Protein AF-A0A9D7WH05-F1 (afdb_monomer_lite)

Foldseek 3Di:
DKKKKDFAVVVVVVCVVPVHDFFGIWIDDPPDIDGANDKDFPDDKDWDAQDDPDDPDPVRHRIIIMDPGDMDGHHD

Sequence (76 aa):
MKKYIHVNQHVIRSNKKNNENEPVITVKEGKKNTYCHEVIINGPSRVRYGGNDKAILSCGARVVIETEADIEMRYL

Structure (mmCIF, N/CA/C/O backbone):
data_AF-A0A9D7WH05-F1
#
_entry.id   AF-A0A9D7WH05-F1
#
loop_
_atom_site.group_PDB
_atom_site.id
_atom_site.type_symbol
_atom_site.label_atom_id
_atom_site.label_alt_id
_atom_site.label_comp_id
_atom_site.label_asym_id
_atom_site.label_entity_id
_atom_site.label_seq_id
_atom_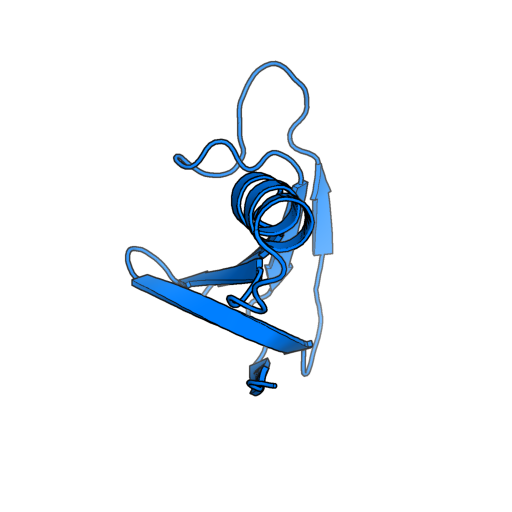site.pdbx_PDB_ins_code
_atom_site.Cartn_x
_atom_site.Cartn_y
_atom_site.Cartn_z
_atom_site.occupancy
_atom_site.B_iso_or_equiv
_atom_site.auth_seq_id
_atom_site.auth_comp_id
_atom_site.auth_asym_id
_atom_site.auth_atom_id
_atom_site.pdbx_PDB_model_num
ATOM 1 N N . MET A 1 1 ? -6.250 -1.159 14.637 1.00 88.75 1 MET A N 1
ATOM 2 C CA . MET A 1 1 ? -5.694 0.087 14.052 1.00 88.75 1 MET A CA 1
ATOM 3 C C . MET A 1 1 ? -5.931 0.063 12.551 1.00 88.75 1 MET A C 1
ATOM 5 O O . MET A 1 1 ? -5.870 -1.008 11.957 1.00 88.75 1 MET A O 1
ATOM 9 N N . LYS A 1 2 ? -6.251 1.212 11.947 1.00 96.00 2 LYS A N 1
ATOM 10 C CA . LYS A 1 2 ? -6.561 1.298 10.517 1.00 96.00 2 LYS A CA 1
ATOM 11 C C . LYS A 1 2 ? -5.317 1.061 9.664 1.00 96.00 2 LYS A C 1
ATOM 13 O O . LYS A 1 2 ? -4.302 1.739 9.840 1.00 96.00 2 LYS A O 1
ATOM 18 N N . LYS A 1 3 ? -5.430 0.117 8.733 1.00 98.19 3 LYS A N 1
ATOM 19 C CA . LYS A 1 3 ? -4.397 -0.274 7.775 1.00 98.19 3 LYS A CA 1
ATOM 20 C C . LYS A 1 3 ? -4.795 0.213 6.383 1.00 98.19 3 LYS A C 1
ATOM 22 O O . LYS A 1 3 ? -5.959 0.108 5.993 1.00 98.19 3 LYS A O 1
ATOM 27 N N . TYR A 1 4 ? -3.824 0.736 5.641 1.00 98.38 4 TYR A N 1
ATOM 28 C CA . TYR A 1 4 ? -3.980 1.096 4.232 1.00 98.38 4 TYR A CA 1
ATOM 29 C C . TYR A 1 4 ? -3.036 0.259 3.385 1.00 98.38 4 TYR A C 1
ATOM 31 O O . TYR A 1 4 ? -1.819 0.334 3.552 1.00 98.38 4 TYR A O 1
ATOM 39 N N . ILE A 1 5 ? -3.591 -0.511 2.461 1.00 98.62 5 ILE A N 1
ATOM 40 C CA . ILE A 1 5 ? -2.840 -1.390 1.572 1.00 98.62 5 ILE A CA 1
ATOM 41 C C . ILE A 1 5 ? -2.873 -0.778 0.177 1.00 98.62 5 ILE A C 1
ATOM 43 O O . ILE A 1 5 ? -3.936 -0.388 -0.310 1.00 98.62 5 ILE A O 1
ATOM 47 N N . HIS A 1 6 ? -1.717 -0.659 -0.464 1.00 98.38 6 HIS A N 1
ATOM 48 C CA . HIS A 1 6 ? -1.625 -0.191 -1.844 1.00 98.38 6 HIS A CA 1
ATOM 49 C C . HIS A 1 6 ? -0.505 -0.901 -2.594 1.00 98.38 6 HIS A C 1
ATOM 51 O O . HIS A 1 6 ? 0.409 -1.469 -1.997 1.00 98.38 6 HIS A O 1
ATOM 57 N N . VAL A 1 7 ? -0.583 -0.836 -3.918 1.00 97.94 7 VAL A N 1
ATOM 58 C CA . VAL A 1 7 ? 0.414 -1.408 -4.819 1.00 97.94 7 VAL A CA 1
ATOM 59 C C . VAL A 1 7 ? 1.381 -0.315 -5.263 1.00 97.94 7 VAL A C 1
ATOM 61 O O . VAL A 1 7 ? 0.967 0.748 -5.737 1.00 97.94 7 VAL A O 1
ATOM 64 N N . ASN A 1 8 ? 2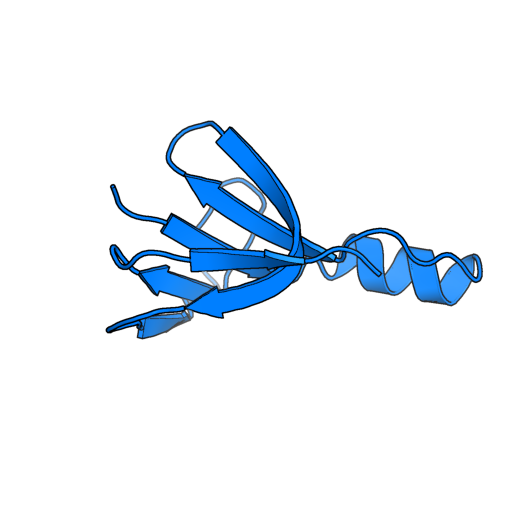.678 -0.572 -5.126 1.00 96.81 8 ASN A N 1
ATOM 65 C CA . ASN A 1 8 ? 3.730 0.339 -5.542 1.00 96.81 8 ASN A CA 1
ATOM 66 C C . ASN A 1 8 ? 4.074 0.124 -7.024 1.00 96.81 8 ASN A C 1
ATOM 68 O O . ASN A 1 8 ? 4.921 -0.693 -7.386 1.00 96.81 8 ASN A O 1
ATOM 72 N N . GLN A 1 9 ? 3.433 0.907 -7.896 1.00 96.06 9 GLN A N 1
ATOM 73 C CA . GLN A 1 9 ? 3.664 0.837 -9.343 1.00 96.06 9 GLN A CA 1
ATOM 74 C C . GLN A 1 9 ? 5.118 1.116 -9.755 1.00 96.06 9 GLN A C 1
ATOM 76 O O . GLN A 1 9 ? 5.546 0.653 -10.811 1.00 96.06 9 GLN A O 1
ATOM 81 N N . HIS A 1 10 ? 5.876 1.885 -8.965 1.00 95.94 10 HIS A N 1
ATOM 82 C CA . HIS A 1 10 ? 7.260 2.220 -9.298 1.00 95.94 10 HIS A CA 1
ATOM 83 C C . HIS A 1 10 ? 8.159 0.994 -9.154 1.00 95.94 10 HIS A C 1
ATOM 85 O O . HIS A 1 10 ? 8.962 0.729 -10.047 1.00 95.94 10 HIS A O 1
ATOM 91 N N . VAL A 1 11 ? 7.952 0.204 -8.096 1.00 97.50 11 VAL A N 1
ATOM 92 C CA . VAL A 1 11 ? 8.678 -1.056 -7.879 1.00 97.50 11 VAL A CA 1
ATOM 93 C C . VAL A 1 11 ? 8.301 -2.077 -8.949 1.00 97.50 11 VAL A C 1
ATOM 95 O O . VAL A 1 11 ? 9.193 -2.660 -9.545 1.00 97.50 11 VAL A O 1
ATOM 98 N N . ILE A 1 12 ? 7.018 -2.201 -9.321 1.00 98.06 12 ILE A N 1
ATOM 99 C CA . ILE A 1 12 ? 6.605 -3.082 -10.436 1.00 98.06 12 ILE A CA 1
ATOM 100 C C . ILE A 1 12 ? 7.355 -2.739 -11.732 1.00 98.06 12 ILE A C 1
ATOM 102 O O . ILE A 1 12 ? 7.855 -3.626 -12.425 1.00 98.06 12 ILE A O 1
ATOM 106 N N . ARG A 1 13 ? 7.432 -1.448 -12.078 1.00 98.25 13 ARG A N 1
ATOM 107 C CA . ARG A 1 13 ? 8.142 -1.000 -13.287 1.00 98.25 13 ARG A CA 1
ATOM 108 C C . ARG A 1 13 ? 9.643 -1.289 -13.202 1.00 98.25 13 ARG A C 1
ATOM 110 O O . ARG A 1 13 ? 10.218 -1.682 -14.213 1.00 98.25 13 ARG A O 1
ATOM 117 N N . SER A 1 14 ? 10.250 -1.112 -12.027 1.00 98.44 14 SER A N 1
ATOM 118 C CA . SER A 1 14 ? 11.661 -1.433 -11.776 1.00 98.44 14 SER A CA 1
ATOM 119 C C . SER A 1 14 ? 11.928 -2.930 -11.916 1.00 98.44 14 SER A C 1
ATOM 121 O O . SER A 1 14 ? 12.745 -3.315 -12.747 1.00 98.44 14 SER A O 1
ATOM 123 N N . ASN A 1 15 ? 11.152 -3.767 -11.217 1.00 98.44 15 ASN A N 1
ATOM 124 C CA . ASN A 1 15 ? 11.239 -5.226 -11.274 1.00 98.44 15 ASN A CA 1
ATOM 125 C C . ASN A 1 15 ? 11.192 -5.732 -12.715 1.00 98.44 15 ASN A C 1
ATOM 127 O O . ASN A 1 15 ? 12.056 -6.490 -13.143 1.00 98.44 15 ASN A O 1
ATOM 131 N N . LYS A 1 16 ? 10.231 -5.236 -13.506 1.00 98.44 16 LYS A N 1
ATOM 132 C CA . LYS A 1 16 ? 10.106 -5.604 -14.922 1.00 98.44 16 LYS A CA 1
ATOM 133 C C . LYS A 1 16 ? 11.307 -5.163 -15.765 1.00 98.44 16 LYS A C 1
ATOM 135 O O . LYS A 1 16 ? 11.675 -5.865 -16.700 1.00 98.44 16 LYS A O 1
ATOM 140 N N . LYS A 1 17 ? 11.884 -3.994 -15.479 1.00 98.56 17 LYS A N 1
ATOM 141 C CA . LYS A 1 17 ? 13.036 -3.457 -16.218 1.00 98.56 17 LYS A CA 1
ATOM 142 C C . LYS A 1 17 ? 14.326 -4.218 -15.898 1.00 98.56 17 LYS A C 1
ATOM 144 O O . LYS A 1 17 ? 15.128 -4.432 -16.801 1.00 98.56 17 LYS A O 1
ATOM 149 N N . ASN A 1 18 ? 14.511 -4.596 -14.638 1.00 98.38 18 ASN A N 1
ATOM 150 C CA . ASN A 1 18 ? 15.761 -5.156 -14.126 1.00 98.38 18 ASN A CA 1
ATOM 151 C C . ASN A 1 18 ? 15.711 -6.680 -13.932 1.00 98.38 18 ASN A C 1
ATOM 153 O O . ASN A 1 18 ? 16.710 -7.268 -13.537 1.00 98.38 18 ASN A O 1
ATOM 157 N N . ASN A 1 19 ? 14.569 -7.318 -14.215 1.00 97.62 19 ASN A N 1
ATOM 158 C CA . ASN A 1 19 ? 14.319 -8.734 -13.941 1.00 97.62 19 ASN A CA 1
ATOM 159 C C . ASN A 1 19 ? 14.491 -9.097 -12.447 1.00 97.62 19 ASN A C 1
ATOM 161 O O . ASN A 1 19 ? 15.095 -10.110 -12.105 1.00 97.62 19 ASN A O 1
ATOM 165 N N . GLU A 1 20 ? 13.962 -8.242 -11.565 1.00 97.75 20 GLU A N 1
ATOM 166 C CA . GLU A 1 20 ? 13.984 -8.393 -10.099 1.00 97.75 20 GLU A CA 1
ATOM 167 C C . GLU A 1 20 ? 12.605 -8.826 -9.565 1.00 97.75 20 GLU A C 1
ATOM 169 O O . GLU A 1 20 ? 11.596 -8.739 -10.270 1.00 97.75 20 GLU A O 1
ATOM 174 N N . ASN A 1 21 ? 12.542 -9.256 -8.299 1.00 97.38 21 ASN A N 1
ATOM 175 C CA . ASN A 1 21 ? 11.306 -9.696 -7.637 1.00 97.38 21 ASN A CA 1
ATOM 176 C C . ASN A 1 21 ? 11.092 -9.023 -6.268 1.00 97.38 21 ASN A C 1
ATOM 178 O O . ASN A 1 21 ? 10.687 -9.664 -5.301 1.00 97.38 21 ASN A O 1
ATOM 182 N N . GLU A 1 22 ? 11.373 -7.725 -6.164 1.00 98.25 22 GLU A N 1
ATOM 183 C CA . GLU A 1 22 ? 11.151 -6.979 -4.921 1.00 98.25 22 GLU A CA 1
ATOM 184 C C . GLU A 1 22 ? 9.654 -6.894 -4.558 1.00 98.25 22 GLU A C 1
ATOM 186 O O . GLU A 1 22 ? 8.812 -6.801 -5.460 1.00 98.25 22 GLU A O 1
ATOM 191 N N . PRO A 1 23 ? 9.284 -6.884 -3.262 1.00 98.38 23 PRO A N 1
ATOM 192 C CA . PRO A 1 23 ? 7.892 -6.816 -2.824 1.00 98.38 23 PRO A CA 1
ATOM 193 C C . PRO A 1 23 ? 7.210 -5.512 -3.260 1.00 98.38 23 PRO A C 1
ATOM 195 O O . PRO A 1 23 ? 7.700 -4.405 -3.028 1.00 98.38 23 PRO A O 1
ATOM 198 N N . VAL A 1 24 ? 6.022 -5.637 -3.854 1.00 98.31 24 VAL A N 1
ATOM 199 C CA . VAL A 1 24 ? 5.308 -4.509 -4.481 1.00 98.31 24 VAL A CA 1
ATOM 200 C C . VAL A 1 24 ? 4.089 -4.039 -3.695 1.00 98.31 24 VAL A C 1
ATOM 202 O O . VAL A 1 24 ? 3.544 -2.973 -3.990 1.00 98.31 24 VAL A O 1
ATOM 205 N N . ILE A 1 25 ? 3.640 -4.803 -2.701 1.00 98.62 25 ILE A N 1
ATOM 206 C CA . ILE A 1 25 ? 2.484 -4.450 -1.878 1.00 98.62 25 ILE A CA 1
ATOM 207 C C . ILE A 1 25 ? 2.982 -3.772 -0.613 1.00 98.62 25 ILE A C 1
ATOM 209 O O . ILE A 1 25 ? 3.830 -4.303 0.098 1.00 98.62 25 ILE A O 1
ATOM 213 N N . THR A 1 26 ? 2.441 -2.593 -0.319 1.00 98.25 26 THR A N 1
ATOM 214 C CA . THR A 1 26 ? 2.762 -1.846 0.898 1.00 98.25 26 THR A CA 1
ATOM 215 C C . THR A 1 26 ? 1.557 -1.817 1.823 1.00 98.25 26 THR A C 1
ATOM 217 O O . THR A 1 26 ? 0.506 -1.279 1.465 1.00 98.25 26 THR A O 1
ATOM 220 N N . VAL A 1 27 ? 1.737 -2.319 3.041 1.00 98.31 27 VAL A N 1
ATOM 221 C CA . VAL A 1 27 ? 0.801 -2.171 4.153 1.00 98.31 27 VAL A CA 1
ATOM 222 C C . VAL A 1 27 ? 1.274 -1.029 5.042 1.00 98.31 27 VAL A C 1
ATOM 224 O O . VAL A 1 27 ? 2.335 -1.100 5.667 1.00 98.31 27 VAL A O 1
ATOM 227 N N . LYS A 1 28 ? 0.476 0.031 5.116 1.00 97.88 28 LYS A N 1
ATOM 228 C CA . LYS A 1 28 ? 0.720 1.176 5.9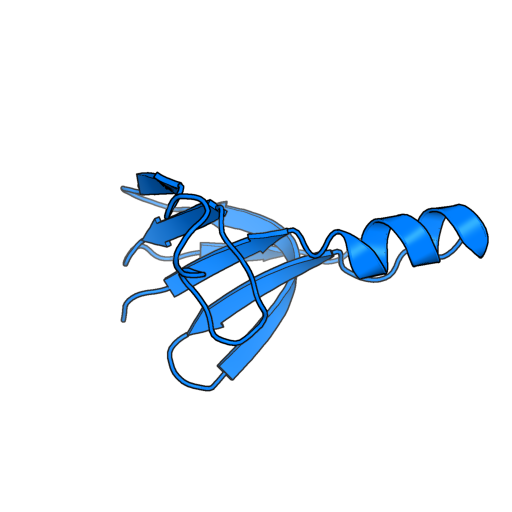86 1.00 97.88 28 LYS A CA 1
ATOM 229 C C . LYS A 1 28 ? -0.142 1.098 7.235 1.00 97.88 28 LYS A C 1
ATOM 231 O O . LYS A 1 28 ? -1.367 1.055 7.142 1.00 97.88 28 LYS A O 1
ATOM 236 N N . GLU A 1 29 ? 0.502 1.182 8.389 1.00 96.62 29 GLU A N 1
ATOM 237 C CA . GLU A 1 29 ? -0.149 1.222 9.693 1.00 96.62 29 GLU A CA 1
ATOM 238 C C . GLU A 1 29 ? 0.413 2.405 10.495 1.00 96.62 29 GLU A C 1
ATOM 240 O O . GLU A 1 29 ? 1.549 2.397 10.979 1.00 96.62 29 GLU A O 1
ATOM 245 N N . GLY A 1 30 ? -0.345 3.505 10.533 1.00 93.25 30 GLY A N 1
ATOM 246 C CA . GLY A 1 30 ? 0.158 4.789 11.022 1.00 93.25 30 GLY A CA 1
ATOM 247 C C . GLY A 1 30 ? 1.415 5.240 10.261 1.00 93.25 30 GLY A C 1
ATOM 248 O O . GLY A 1 30 ? 1.384 5.492 9.050 1.00 93.25 30 GLY A O 1
ATOM 249 N N . LYS A 1 31 ? 2.543 5.354 10.972 1.00 92.81 31 LYS A N 1
ATOM 250 C CA . LYS A 1 31 ? 3.840 5.742 10.386 1.00 92.81 31 LYS A CA 1
ATOM 251 C C . LYS A 1 31 ? 4.617 4.560 9.793 1.00 92.81 31 LYS A C 1
ATOM 253 O O . LYS A 1 31 ? 5.450 4.797 8.922 1.00 92.81 31 LYS A O 1
ATOM 258 N N . LYS A 1 32 ? 4.327 3.320 10.203 1.00 95.62 32 LYS A N 1
ATOM 259 C CA . LYS A 1 32 ? 5.030 2.117 9.740 1.00 95.62 32 LYS A CA 1
ATOM 260 C C . LYS A 1 32 ? 4.554 1.726 8.341 1.00 95.62 32 LYS A C 1
ATOM 262 O O . LYS A 1 32 ? 3.355 1.745 8.068 1.00 95.62 32 LYS A O 1
ATOM 267 N N . ASN A 1 33 ? 5.496 1.355 7.480 1.00 96.88 33 ASN A N 1
ATOM 268 C CA . ASN A 1 33 ? 5.225 0.714 6.198 1.00 96.88 33 ASN A CA 1
ATOM 269 C C . ASN A 1 33 ? 5.862 -0.680 6.233 1.00 96.88 33 ASN A C 1
ATOM 271 O O . ASN A 1 33 ? 7.022 -0.806 6.622 1.00 96.88 33 ASN A O 1
ATOM 275 N N . THR A 1 34 ? 5.112 -1.701 5.833 1.00 97.81 34 THR A N 1
ATOM 276 C CA . THR A 1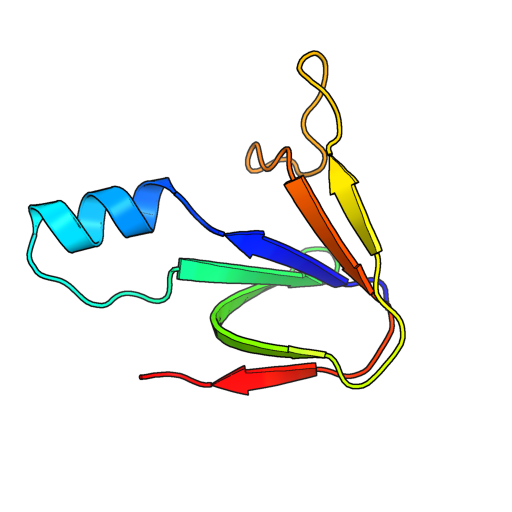 34 ? 5.606 -3.073 5.666 1.00 97.81 34 THR A CA 1
ATOM 277 C C . THR A 1 34 ? 5.388 -3.476 4.215 1.00 97.81 34 THR A C 1
ATOM 279 O O . THR A 1 34 ? 4.319 -3.206 3.668 1.00 97.81 34 THR A O 1
ATOM 282 N N . TYR A 1 35 ? 6.395 -4.078 3.590 1.00 98.12 35 TYR A N 1
ATOM 283 C CA . TYR A 1 35 ? 6.349 -4.504 2.192 1.00 98.12 35 TYR A CA 1
ATOM 284 C C . TYR A 1 35 ? 6.245 -6.022 2.121 1.00 98.12 35 TYR A C 1
ATOM 286 O O . TYR A 1 35 ? 6.852 -6.697 2.949 1.00 98.12 35 TYR A O 1
ATOM 294 N N . CYS A 1 36 ? 5.477 -6.540 1.169 1.00 98.56 36 CYS A N 1
ATOM 295 C CA . CYS A 1 36 ? 5.253 -7.973 0.964 1.00 98.56 36 CYS A CA 1
ATOM 296 C C . CYS A 1 36 ? 4.826 -8.264 -0.486 1.00 98.56 36 CYS A C 1
ATOM 298 O O . CYS A 1 36 ? 4.566 -7.341 -1.271 1.00 98.56 36 CYS A O 1
ATOM 300 N N . HIS A 1 37 ? 4.766 -9.546 -0.839 1.00 98.56 37 HIS A N 1
ATOM 301 C CA . HIS A 1 37 ? 4.316 -10.016 -2.153 1.00 98.56 37 HIS A CA 1
ATOM 302 C C . HIS A 1 37 ? 2.831 -10.377 -2.166 1.00 98.56 37 HIS A C 1
ATOM 304 O O . HIS A 1 37 ? 2.189 -10.266 -3.207 1.00 98.56 37 HIS A O 1
ATOM 310 N N . GLU A 1 38 ? 2.274 -10.745 -1.013 1.00 98.31 38 GLU A N 1
ATOM 311 C CA . GLU A 1 38 ? 0.865 -11.105 -0.847 1.00 98.31 38 GLU A CA 1
ATOM 312 C C . GLU A 1 38 ? 0.336 -10.591 0.498 1.00 98.31 38 GLU A C 1
ATOM 314 O O . GLU A 1 38 ? 1.055 -10.602 1.502 1.00 98.31 38 GLU A O 1
ATOM 319 N N . VAL A 1 39 ? -0.933 -10.165 0.515 1.00 98.31 39 VAL A N 1
ATOM 320 C CA . VAL A 1 39 ? -1.671 -9.822 1.737 1.00 98.31 39 VAL A CA 1
ATOM 321 C C . VAL A 1 39 ? -3.032 -10.504 1.721 1.00 98.31 39 VAL A C 1
ATOM 323 O O . VAL A 1 39 ? -3.819 -10.274 0.803 1.00 98.31 39 VAL A O 1
ATOM 326 N N . ILE A 1 40 ? -3.336 -11.268 2.767 1.00 98.50 40 ILE A N 1
ATOM 327 C CA . ILE A 1 40 ? -4.681 -11.785 3.045 1.00 98.50 40 ILE A CA 1
ATOM 328 C C . ILE A 1 40 ? -5.332 -10.872 4.080 1.00 98.50 40 ILE A C 1
ATOM 330 O O . ILE A 1 40 ? -4.688 -10.487 5.054 1.00 98.50 40 ILE A O 1
ATOM 334 N N . ILE A 1 41 ? -6.598 -10.509 3.867 1.00 98.50 41 ILE A N 1
ATOM 335 C CA . ILE A 1 41 ? -7.373 -9.673 4.789 1.00 98.50 41 ILE A CA 1
ATOM 336 C C . ILE A 1 41 ? -8.471 -10.524 5.422 1.00 98.50 41 ILE A C 1
ATOM 338 O O . ILE A 1 41 ? -9.419 -10.921 4.747 1.00 98.50 41 ILE A O 1
ATOM 342 N N . ASN A 1 42 ? -8.368 -10.759 6.728 1.00 98.25 42 ASN A N 1
ATOM 343 C CA . ASN A 1 42 ? -9.242 -11.656 7.485 1.00 98.25 42 ASN A CA 1
ATOM 344 C C . ASN A 1 42 ? -10.467 -10.918 8.046 1.00 98.25 42 ASN A C 1
ATOM 346 O O . ASN A 1 42 ? -10.772 -10.977 9.236 1.00 98.25 42 ASN A O 1
ATOM 350 N N . GLY A 1 43 ? -11.163 -10.168 7.189 1.00 98.06 43 GLY A N 1
ATOM 351 C CA . GLY A 1 43 ? -12.367 -9.441 7.579 1.00 98.06 43 GLY A CA 1
ATOM 352 C C . GLY A 1 43 ? -12.773 -8.330 6.611 1.00 98.06 43 GLY A C 1
ATOM 353 O O . GLY A 1 43 ? -12.259 -8.244 5.492 1.00 98.06 43 GLY A O 1
ATOM 354 N N . PRO A 1 44 ? -13.708 -7.459 7.030 1.00 98.44 44 PRO A N 1
ATOM 355 C CA . PRO A 1 44 ? -14.219 -6.389 6.188 1.00 98.44 44 PRO A CA 1
ATOM 356 C C . PRO A 1 44 ? -13.113 -5.464 5.683 1.00 98.44 44 PRO A C 1
ATOM 358 O O . PRO A 1 44 ? -12.213 -5.047 6.418 1.00 98.44 44 PRO A O 1
ATOM 361 N N . SER A 1 45 ? -13.212 -5.094 4.413 1.00 98.56 45 SER A N 1
ATOM 362 C CA . SER A 1 45 ? -12.319 -4.131 3.788 1.00 98.56 45 SER A CA 1
ATOM 363 C C . SER A 1 45 ? -13.074 -3.276 2.783 1.00 98.56 45 SER A C 1
ATOM 365 O O . SER A 1 45 ? -14.166 -3.622 2.328 1.00 98.56 45 SER A O 1
ATOM 367 N N . ARG A 1 46 ? -12.499 -2.122 2.458 1.00 98.56 46 ARG A N 1
ATOM 368 C CA . ARG A 1 46 ? -13.050 -1.196 1.474 1.00 98.56 46 ARG A CA 1
ATOM 369 C C . ARG A 1 46 ? -11.967 -0.773 0.504 1.00 98.56 46 ARG A C 1
ATOM 371 O O . ARG A 1 46 ? -10.953 -0.214 0.912 1.00 98.56 46 ARG A O 1
ATOM 378 N N . VAL A 1 47 ? -12.218 -0.964 -0.784 1.00 98.25 47 VAL A N 1
ATOM 379 C CA . VAL A 1 47 ? -11.392 -0.384 -1.844 1.00 98.25 47 VAL A CA 1
ATOM 380 C C . VAL A 1 47 ? -11.875 1.038 -2.102 1.00 98.25 47 VAL A C 1
ATOM 382 O O . VAL A 1 47 ? -13.073 1.268 -2.270 1.00 98.25 47 VAL A O 1
ATOM 385 N N . ARG A 1 48 ? -10.963 2.011 -2.100 1.00 96.69 48 ARG A N 1
ATOM 386 C CA . ARG A 1 48 ? -11.307 3.428 -2.258 1.00 96.69 48 ARG A CA 1
ATOM 387 C C . ARG A 1 48 ? -10.344 4.133 -3.200 1.00 96.69 48 ARG A C 1
ATOM 389 O O . ARG A 1 48 ? -9.132 4.058 -3.011 1.00 96.69 48 ARG A O 1
ATOM 396 N N . TYR A 1 49 ? -10.899 4.875 -4.154 1.0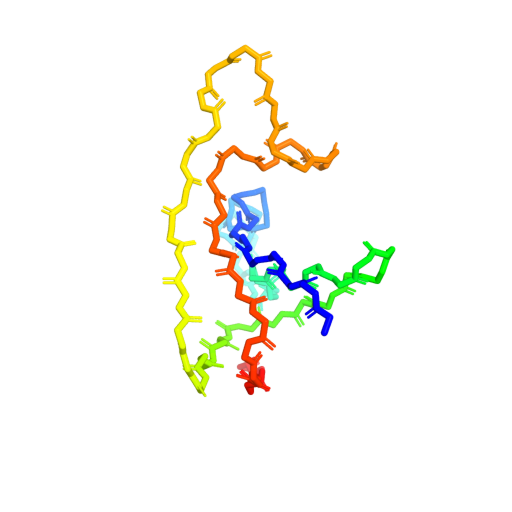0 96.88 49 TYR A N 1
ATOM 397 C CA . TYR A 1 49 ? -10.187 5.828 -5.003 1.00 96.88 49 TYR A CA 1
ATOM 398 C C . TYR A 1 49 ? -10.410 7.258 -4.486 1.00 96.88 49 TYR A C 1
ATOM 400 O O . TYR A 1 49 ? -11.541 7.652 -4.212 1.00 96.88 49 TYR A O 1
ATOM 408 N N . GLY A 1 50 ? -9.331 8.021 -4.304 1.00 94.25 50 GLY A N 1
ATOM 409 C CA . GLY A 1 50 ? -9.342 9.379 -3.744 1.00 94.25 50 GLY A CA 1
ATOM 410 C C . GLY A 1 50 ? -9.467 10.504 -4.773 1.00 94.25 50 GLY A C 1
ATOM 411 O O . GLY A 1 50 ? -9.389 11.666 -4.391 1.00 94.25 50 GLY A O 1
ATOM 412 N N . GLY A 1 51 ? -9.635 10.176 -6.057 1.00 93.88 51 GLY A N 1
ATOM 413 C CA . GLY A 1 51 ? -9.686 11.163 -7.135 1.00 93.88 51 GLY A CA 1
ATOM 414 C C . GLY A 1 51 ? -8.310 11.678 -7.572 1.00 93.88 51 GLY A C 1
ATOM 415 O O . GLY A 1 51 ? -7.257 11.169 -7.165 1.00 93.88 51 GLY A O 1
ATOM 416 N N . ASN A 1 52 ? -8.327 12.698 -8.435 1.00 92.19 52 ASN A N 1
ATOM 417 C CA . ASN A 1 52 ? -7.130 13.303 -9.032 1.00 92.19 52 ASN A CA 1
ATOM 418 C C . ASN A 1 52 ? -6.609 14.526 -8.264 1.00 92.19 52 ASN A C 1
ATOM 420 O O . ASN A 1 52 ? -5.407 14.796 -8.308 1.00 92.19 52 ASN A O 1
ATOM 424 N N . ASP A 1 53 ? -7.440 15.172 -7.451 1.00 91.81 53 ASP A N 1
ATOM 425 C CA . ASP A 1 53 ? -7.045 16.398 -6.748 1.00 91.81 53 ASP A CA 1
ATOM 426 C C . ASP A 1 53 ? -6.083 16.121 -5.590 1.00 91.81 53 ASP A C 1
ATOM 428 O O . ASP A 1 53 ? -5.075 16.805 -5.427 1.00 91.81 53 ASP A O 1
ATOM 432 N N . LYS A 1 54 ? -6.340 15.067 -4.802 1.00 88.88 54 LYS A N 1
ATOM 433 C CA . LYS A 1 54 ? -5.528 14.746 -3.622 1.00 88.88 54 LYS A CA 1
ATOM 434 C C . LYS A 1 54 ? -5.289 13.248 -3.477 1.00 88.88 54 LYS A C 1
ATOM 436 O O . LYS A 1 54 ? -6.209 12.440 -3.560 1.00 88.88 54 LYS A O 1
ATOM 441 N N . ALA A 1 55 ? -4.037 12.875 -3.228 1.00 93.75 55 ALA A N 1
ATOM 442 C CA . ALA A 1 55 ? -3.688 11.500 -2.892 1.00 93.75 55 ALA A CA 1
ATOM 443 C C . ALA A 1 55 ? -4.243 11.104 -1.512 1.00 93.75 55 ALA A C 1
ATOM 445 O O . ALA A 1 55 ? -4.359 11.933 -0.608 1.00 93.75 55 ALA A O 1
ATOM 446 N N . ILE A 1 56 ? -4.557 9.817 -1.339 1.00 94.62 56 ILE A N 1
ATOM 447 C CA . ILE A 1 56 ? -5.019 9.274 -0.056 1.00 94.62 56 ILE A CA 1
ATOM 448 C C . ILE A 1 56 ? -3.859 9.200 0.938 1.00 94.62 56 ILE A C 1
ATOM 450 O O . ILE A 1 56 ? -4.035 9.494 2.120 1.00 94.62 56 ILE A O 1
ATOM 454 N N . LEU A 1 57 ? -2.680 8.805 0.458 1.00 94.06 57 LEU A N 1
ATOM 455 C CA . LEU A 1 57 ? -1.464 8.693 1.258 1.00 94.06 57 LEU A CA 1
ATOM 456 C C . LEU A 1 57 ? -0.409 9.686 0.769 1.00 94.06 57 LEU A C 1
ATOM 458 O O . LEU A 1 57 ? -0.347 10.013 -0.415 1.00 94.06 57 LEU A O 1
ATOM 462 N N . SER A 1 58 ? 0.476 10.107 1.674 1.00 91.19 58 SER A N 1
ATOM 463 C CA . SER A 1 58 ? 1.579 11.027 1.361 1.00 91.19 58 SER A CA 1
ATOM 464 C C . SER A 1 58 ? 2.576 10.472 0.339 1.00 91.19 58 SER A C 1
ATOM 466 O O . SER A 1 58 ? 3.234 11.250 -0.337 1.00 91.19 58 SER A O 1
ATOM 468 N N . CYS A 1 59 ? 2.655 9.145 0.174 1.00 90.12 59 CYS A N 1
ATOM 469 C CA . CYS A 1 59 ? 3.444 8.500 -0.882 1.00 90.12 59 CYS A CA 1
ATOM 470 C C . CYS A 1 59 ? 2.844 8.662 -2.293 1.00 90.12 59 CYS A C 1
ATOM 472 O O . CYS A 1 59 ? 3.394 8.129 -3.251 1.00 90.12 59 CYS A O 1
ATOM 474 N N . GLY A 1 60 ? 1.707 9.351 -2.433 1.00 93.12 60 GLY A N 1
ATOM 475 C CA . GLY A 1 60 ? 1.033 9.562 -3.713 1.00 93.12 60 GLY A CA 1
ATOM 476 C C . GLY A 1 60 ? 0.005 8.487 -4.070 1.00 93.12 60 GLY A C 1
ATOM 477 O O . GLY A 1 60 ? -0.639 8.598 -5.111 1.00 93.12 60 GLY A O 1
ATOM 478 N N . ALA A 1 61 ? -0.205 7.469 -3.225 1.00 95.69 61 ALA A N 1
ATOM 479 C CA . ALA A 1 61 ? -1.216 6.442 -3.475 1.00 95.69 61 ALA A CA 1
ATOM 480 C C . ALA A 1 61 ? -2.623 7.059 -3.554 1.00 95.69 61 ALA A C 1
ATOM 482 O O . ALA A 1 61 ? -3.082 7.734 -2.627 1.00 95.69 61 ALA A O 1
ATOM 483 N N . ARG A 1 62 ? -3.313 6.812 -4.672 1.00 96.44 62 ARG A N 1
ATOM 484 C CA . ARG A 1 62 ? -4.671 7.319 -4.945 1.00 96.44 62 ARG A CA 1
ATOM 485 C C . ARG A 1 62 ? -5.752 6.261 -4.805 1.00 96.44 62 ARG A C 1
ATOM 487 O O . ARG A 1 62 ? -6.901 6.618 -4.578 1.00 96.44 62 ARG A O 1
ATOM 494 N N . VAL A 1 63 ? -5.388 4.989 -4.929 1.00 97.69 63 VAL A N 1
ATOM 495 C CA . VAL A 1 63 ? -6.263 3.846 -4.664 1.00 97.69 63 VAL A CA 1
ATOM 496 C C . VAL A 1 63 ? -5.655 3.058 -3.516 1.00 97.69 63 VAL A C 1
ATOM 498 O O . VAL A 1 63 ? -4.454 2.785 -3.527 1.00 97.69 63 VAL A O 1
ATOM 501 N N . VAL A 1 64 ? -6.472 2.729 -2.521 1.00 98.06 64 VAL A N 1
ATOM 502 C CA . VAL A 1 64 ? -6.065 1.916 -1.371 1.00 98.06 64 VAL A CA 1
ATOM 503 C C . VAL A 1 64 ? -7.154 0.910 -1.031 1.00 98.06 64 VAL A C 1
ATOM 505 O O . VAL A 1 64 ? -8.336 1.151 -1.288 1.00 98.06 64 VAL A O 1
ATOM 508 N N . ILE A 1 65 ? -6.756 -0.174 -0.381 1.00 98.62 65 ILE A N 1
ATOM 509 C CA . ILE A 1 65 ? -7.649 -1.002 0.420 1.00 98.62 65 ILE A CA 1
ATOM 510 C C . ILE A 1 65 ? -7.515 -0.533 1.869 1.00 98.62 65 ILE A C 1
ATOM 512 O O . ILE A 1 65 ? -6.410 -0.441 2.401 1.00 98.62 65 ILE A O 1
ATOM 516 N N . GLU A 1 66 ? -8.631 -0.191 2.493 1.00 98.19 66 GLU A N 1
ATOM 517 C CA . GLU A 1 66 ? -8.723 0.235 3.886 1.00 98.19 66 GLU A CA 1
ATOM 518 C C . GLU A 1 66 ? -9.380 -0.874 4.708 1.00 98.19 66 GLU A C 1
ATOM 520 O O . GLU A 1 66 ? -10.434 -1.390 4.330 1.00 98.19 66 GLU A O 1
ATOM 525 N N . THR A 1 67 ? -8.771 -1.241 5.832 1.00 98.56 67 THR A N 1
ATOM 526 C CA . THR A 1 67 ? -9.319 -2.249 6.747 1.00 98.56 67 THR A CA 1
ATOM 527 C C . THR A 1 67 ? -8.822 -2.022 8.173 1.00 98.56 67 THR A C 1
ATOM 529 O O . THR A 1 67 ? -7.765 -1.429 8.393 1.00 98.56 67 THR A O 1
ATOM 532 N N . GLU A 1 68 ? -9.586 -2.493 9.152 1.00 98.19 68 GLU A N 1
ATOM 533 C CA . GLU A 1 68 ? -9.131 -2.645 10.540 1.00 98.19 68 GLU A CA 1
ATOM 534 C C . GLU A 1 68 ? -8.911 -4.115 10.916 1.00 98.19 68 GLU A C 1
ATOM 536 O O . GLU A 1 68 ? -8.350 -4.377 11.979 1.00 98.19 68 GLU A O 1
ATOM 541 N N . ALA A 1 69 ? -9.283 -5.046 10.030 1.00 98.38 69 ALA A N 1
ATOM 542 C CA . ALA A 1 69 ? -9.178 -6.482 10.240 1.00 98.38 69 ALA A CA 1
ATOM 543 C C . ALA A 1 69 ? -7.722 -6.951 10.331 1.00 98.38 69 ALA A C 1
ATOM 545 O O . ALA A 1 69 ? -6.783 -6.258 9.907 1.00 98.38 69 ALA A O 1
ATOM 546 N N . ASP A 1 70 ? -7.543 -8.146 10.879 1.00 98.12 70 ASP A N 1
ATOM 547 C CA . ASP A 1 70 ? -6.260 -8.833 10.875 1.00 98.12 70 ASP A CA 1
ATOM 548 C C . ASP A 1 70 ? -5.838 -9.187 9.452 1.00 98.12 70 ASP A C 1
ATOM 550 O O . ASP A 1 70 ? -6.666 -9.359 8.552 1.00 98.12 70 ASP A O 1
ATOM 554 N N . ILE A 1 71 ? -4.526 -9.235 9.243 1.00 98.31 71 ILE A N 1
ATOM 555 C CA . ILE A 1 71 ? -3.936 -9.503 7.937 1.00 98.31 71 ILE A CA 1
ATOM 556 C C . ILE A 1 71 ? -2.769 -10.472 8.068 1.00 98.31 71 ILE A C 1
ATOM 558 O O . ILE A 1 71 ? -2.030 -10.435 9.053 1.00 98.31 71 ILE A O 1
ATOM 562 N N . GLU A 1 72 ? -2.568 -11.276 7.035 1.00 98.25 72 GLU A N 1
ATOM 563 C CA . GLU A 1 72 ? -1.378 -12.109 6.869 1.00 98.25 72 GLU A CA 1
ATOM 564 C C . GLU A 1 72 ? -0.568 -11.568 5.698 1.00 98.25 72 GLU A C 1
ATOM 566 O O . GLU A 1 72 ? -1.132 -11.227 4.660 1.00 98.25 72 GLU A O 1
ATOM 571 N N . MET A 1 73 ? 0.749 -11.480 5.865 1.00 98.00 73 MET A N 1
ATOM 572 C CA . MET A 1 73 ? 1.667 -11.047 4.813 1.00 98.00 73 MET A CA 1
ATOM 573 C C . MET A 1 73 ? 2.586 -12.200 4.441 1.00 98.00 73 MET A C 1
ATOM 575 O O . MET A 1 73 ? 3.095 -12.888 5.329 1.00 98.00 73 MET A O 1
ATOM 579 N N . ARG A 1 74 ? 2.825 -12.386 3.143 1.00 97.56 74 ARG A N 1
ATOM 580 C CA . ARG A 1 74 ? 3.743 -13.414 2.637 1.00 97.56 74 ARG A CA 1
ATOM 581 C C . ARG A 1 74 ? 4.780 -12.811 1.698 1.00 97.56 74 ARG A C 1
ATOM 583 O O . ARG A 1 74 ? 4.545 -11.776 1.067 1.00 97.56 74 ARG A O 1
ATOM 590 N N . TYR A 1 75 ? 5.922 -13.482 1.636 1.00 93.94 75 TYR A N 1
ATOM 591 C CA . TYR A 1 75 ? 7.054 -13.159 0.775 1.00 93.94 75 TYR A CA 1
ATOM 592 C C . TYR A 1 75 ? 7.257 -14.309 -0.216 1.00 93.94 75 TYR A C 1
ATOM 594 O O . TYR A 1 7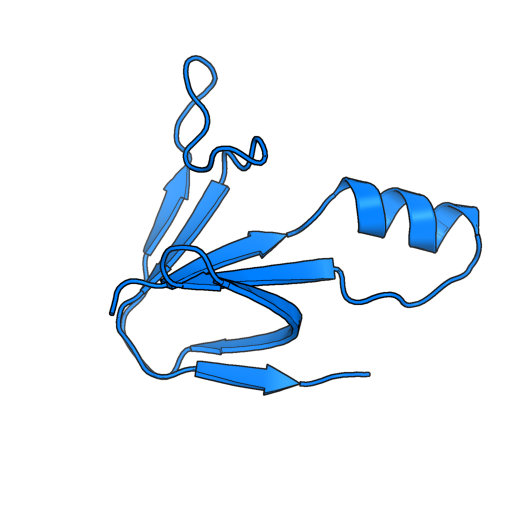5 ? 7.056 -15.465 0.167 1.00 93.94 75 TYR A O 1
ATOM 602 N N . LEU A 1 76 ? 7.595 -13.983 -1.465 1.00 86.50 76 LEU A N 1
ATOM 603 C CA . LEU A 1 76 ? 7.961 -14.950 -2.508 1.00 86.50 76 LEU A CA 1
ATOM 604 C C . LEU A 1 76 ? 9.473 -15.168 -2.561 1.00 86.50 76 LEU A C 1
ATOM 606 O O . LEU A 1 76 ? 10.209 -14.201 -2.258 1.00 86.50 76 LEU A O 1
#

pLDDT: mean 96.66, std 2.69, range [86.5, 98.62]

Secondary structure (DSSP, 8-state):
--EEEEE-HHHHHHHHHHT-----EEEEETTEEEEESEEEE-S-EEEEE-TTTS-SSTT---EEEEE-S-EEEE--

Radius of gyration: 12.74 Å; chains: 1; bounding box: 30×31×30 Å